Protein 5JLU (pdb70)

Nearest PDB structures (foldseek):
  5jlu-assembly1_A-2  TM=1.007E+00  e=1.338E-22  Streptococcus pyogenes serotype M3
  5jls-assembly1_A-2  TM=9.965E-01  e=1.678E-20  Streptococcus pyogenes serotype M3
  5yhy-assembly1_A  TM=7.756E-01  e=2.305E-12  Lactococcus lactis subsp. lactis Il1403
  6fi9-assembly1_A  TM=7.975E-01  e=1.988E-11  Lactococcus cremoris subsp. cremoris MG1363
  5yi0-assembly1_B  TM=7.162E-01  e=6.553E-12  Lactococcus lactis subsp. lactis Il1403

Secondary structure (DSSP, 8-state):
--HHHHHHHHHHHHHHHHHS-------HHHHHHHHHHHHS-EEHHHHHHHHTS-HHHHHHHHHHHHHTT-EEEEE-SS-TT-EEEEE-GGGHHHHHHHHHHHHHHHHHHHHHHHTS-HHHHHHHHHHHHHHHHHHH-

Foldseek 3Di:
DDVVVVVVVVVVCVVVCVVPPDVQPADPLLLVVQLVQVVDWDFLVVSCVVVVHDSVVSVVSVVSCVVVVFKDWDADPVDRVTITIHGDPVNVVVNVVVVVVVVVVVVVVVVVLVPDPPVRVVVVVVVVVVVVVVVSD

Radius of gyration: 18.09 Å; Cα contacts (8 Å, |Δi|>4): 95; chains: 1; bounding box: 33×56×29 Å

Organism: Streptococcus pyogenes serotype M3 (strain ATCC BAA-595 / MGAS315) (NCBI:txid198466)

InterPro domains:
  IPR000835 MarR-type HTH domain [PF01047] (36-92)
  IPR000835 MarR-type HTH domain [PS50995] (1-143)
  IPR000835 MarR-type HTH domain [SM00347] (29-131)
  IPR011991 ArsR-like helix-turn-helix domain [cd00090] (43-102)
  IPR036388 Winged helix-like DNA-binding domain superfamily [G3DSA:1.10.10.10] (36-98)
  IPR036390 Winged helix DNA-binding domain superfamily [SSF46785] (7-119)
  IPR047894 Adhesin competence regulator AdcR-like [NF038251] (4-145)
  IPR052067 Metal-responsive HTH-type transcriptional regulators [PTHR35790] (10-143)

Structure (mmCIF, N/CA/C/O backbone):
data_5JLU
#
_entry.id   5JLU
#
_cell.length_a   105.460
_cell.length_b   105.460
_cell.length_c   36.700
_cell.angle_alpha   90.00
_cell.angle_beta   90.00
_cell.angle_gamma   90.00
#
_symmetry.space_group_name_H-M   'P 42 21 2'
#
loop_
_entity.id
_entity.type
_entity.pdbx_description
1 polymer 'Adhesin competence repressor'
2 non-polymer 'ZINC ION'
3 water water
#
loop_
_atom_site.group_PDB
_atom_site.id
_atom_site.type_symbol
_atom_site.label_atom_id
_atom_site.label_alt_id
_atom_site.label_comp_id
_atom_site.label_asym_id
_atom_site.label_entity_id
_atom_site.label_seq_id
_atom_site.pdbx_PDB_ins_code
_atom_site.Cartn_x
_atom_site.Cartn_y
_atom_site.Cartn_z
_atom_site.occupancy
_atom_site.B_iso_or_equiv
_atom_site.auth_seq_id
_atom_site.auth_comp_id
_atom_site.auth_asym_id
_atom_site.auth_atom_id
_atom_site.pdbx_PDB_model_num
ATOM 1 N N . GLY A 1 5 ? -14.857 37.693 -3.297 1.00 63.93 2 GLY A N 1
ATOM 2 C CA . GLY A 1 5 ? -14.688 36.736 -4.420 1.00 59.85 2 GLY A CA 1
ATOM 3 C C . GLY A 1 5 ? -16.031 36.199 -4.905 1.00 61.48 2 GLY A C 1
ATOM 4 O O . GLY A 1 5 ? -17.063 36.458 -4.294 1.00 57.78 2 GLY A O 1
ATOM 5 N N . THR A 1 6 ? -16.029 35.444 -6.003 1.00 54.68 3 THR A N 1
ATOM 6 C CA . THR A 1 6 ? -17.268 34.941 -6.552 1.00 46.27 3 THR A CA 1
ATOM 7 C C . THR A 1 6 ? -17.899 33.835 -5.671 1.00 43.05 3 THR A C 1
ATOM 8 O O . THR A 1 6 ? -17.226 33.220 -4.861 1.00 47.25 3 THR A O 1
ATOM 12 N N . LEU A 1 7 ? -19.194 33.588 -5.851 1.00 43.20 4 LEU A N 1
ATOM 13 C CA . LEU A 1 7 ? -19.819 32.454 -5.187 1.00 48.26 4 LEU A CA 1
ATOM 14 C C . LEU A 1 7 ? -19.304 31.103 -5.763 1.00 44.19 4 LEU A C 1
ATOM 15 O O . LEU A 1 7 ? -19.219 30.143 -5.040 1.00 38.79 4 LEU A O 1
ATOM 20 N N . GLU A 1 8 ? -19.001 31.089 -7.055 1.00 39.67 5 GLU A N 1
ATOM 21 C CA . GLU A 1 8 ? -18.384 29.958 -7.795 1.00 42.71 5 GLU A CA 1
ATOM 22 C C . GLU A 1 8 ? -17.172 29.505 -7.033 1.00 42.12 5 GLU A C 1
ATOM 23 O O . GLU A 1 8 ? -17.061 28.332 -6.661 1.00 40.68 5 GLU A O 1
ATOM 29 N N . LYS A 1 9 ? -16.335 30.469 -6.693 1.00 43.31 6 LYS A N 1
ATOM 30 C CA . LYS A 1 9 ? -15.116 30.191 -5.934 1.00 46.42 6 LYS A CA 1
ATOM 31 C C . LYS A 1 9 ? -15.370 29.746 -4.535 1.00 47.46 6 LYS A C 1
ATOM 32 O O . LYS A 1 9 ? -14.629 28.921 -4.047 1.00 47.50 6 LYS A O 1
ATOM 38 N N . LYS A 1 10 ? -16.364 30.316 -3.849 1.00 43.49 7 LYS A N 1
ATOM 39 C CA . LYS A 1 10 ? -16.636 29.812 -2.535 1.00 47.44 7 LYS A CA 1
ATOM 40 C C . LYS A 1 10 ? -17.145 28.412 -2.603 1.00 41.60 7 LYS A C 1
ATOM 41 O O . LYS A 1 10 ? -16.895 27.683 -1.654 1.00 38.99 7 LYS A O 1
ATOM 47 N N . LEU A 1 11 ? -17.937 28.056 -3.633 1.00 34.86 8 LEU A N 1
ATOM 48 C CA . LEU A 1 11 ? -18.367 26.684 -3.726 1.00 38.75 8 LEU A CA 1
ATOM 49 C C . LEU A 1 11 ? -17.154 25.754 -3.952 1.00 38.83 8 LEU A C 1
ATOM 50 O O . LEU A 1 11 ? -17.090 24.693 -3.349 1.00 40.15 8 LEU A O 1
ATOM 55 N N . ASP A 1 12 ? -16.219 26.165 -4.819 1.00 40.58 9 ASP A N 1
ATOM 56 C CA . ASP A 1 12 ? -15.028 25.402 -5.138 1.00 38.20 9 ASP A CA 1
ATOM 57 C C . ASP A 1 12 ? -14.280 25.155 -3.826 1.00 39.30 9 ASP A C 1
ATOM 58 O O . ASP A 1 12 ? -13.930 23.997 -3.527 1.00 38.85 9 ASP A O 1
ATOM 63 N N . ASN A 1 13 ? -14.137 26.210 -3.016 1.00 38.14 10 ASN A N 1
ATOM 64 C CA . ASN A 1 13 ? -13.478 26.117 -1.702 1.00 46.25 10 ASN A CA 1
ATOM 65 C C . ASN A 1 13 ? -14.247 25.282 -0.737 1.00 47.09 10 ASN A C 1
ATOM 66 O O . ASN A 1 13 ? -13.638 24.582 0.022 1.00 41.22 10 ASN A O 1
ATOM 71 N N . LEU A 1 14 ? -15.566 25.284 -0.823 1.00 47.73 11 LEU A N 1
ATOM 72 C CA . LEU A 1 14 ? -16.371 24.447 0.053 1.00 45.22 11 LEU A CA 1
ATOM 73 C C . LEU A 1 14 ? -16.093 22.997 -0.267 1.00 43.58 11 LEU A C 1
ATOM 74 O O . LEU A 1 14 ? -15.796 22.223 0.603 1.00 39.13 11 LEU A O 1
ATOM 79 N N . VAL A 1 15 ? -16.133 22.631 -1.537 1.00 39.59 12 VAL A N 1
ATOM 80 C CA . VAL A 1 15 ? -15.806 21.276 -1.907 1.00 39.65 12 VAL A CA 1
ATOM 81 C C . VAL A 1 15 ? -14.375 20.831 -1.432 1.00 42.11 12 VAL A C 1
ATOM 82 O O . VAL A 1 15 ? -14.159 19.669 -0.967 1.00 35.63 12 VAL A O 1
ATOM 86 N N . ASN A 1 16 ? -13.407 21.754 -1.532 1.00 35.87 13 ASN A N 1
ATOM 87 C CA . ASN A 1 16 ? -12.032 21.437 -1.193 1.00 38.07 13 ASN A CA 1
ATOM 88 C C . ASN A 1 16 ? -11.879 21.223 0.268 1.00 41.46 13 ASN A C 1
ATOM 89 O O . ASN A 1 16 ? -11.109 20.299 0.650 1.00 34.62 13 ASN A O 1
ATOM 94 N N . THR A 1 17 ? -12.569 22.048 1.071 1.00 38.01 14 THR A N 1
ATOM 95 C CA . THR A 1 17 ? -12.466 21.914 2.517 1.00 44.94 14 THR A CA 1
ATOM 96 C C . THR A 1 17 ? -13.129 20.617 2.955 1.00 39.04 14 THR A C 1
ATOM 97 O O . THR A 1 17 ? -12.552 19.878 3.790 1.00 41.02 14 THR A O 1
ATOM 101 N N . ILE A 1 18 ? -14.205 20.218 2.304 1.00 38.42 15 ILE A N 1
ATOM 102 C CA . ILE A 1 18 ? -14.753 18.853 2.586 1.00 38.20 15 ILE A CA 1
ATOM 103 C C . ILE A 1 18 ? -13.742 17.786 2.248 1.00 41.83 15 ILE A C 1
ATOM 104 O O . ILE A 1 18 ? -13.514 16.890 3.032 1.00 42.87 15 ILE A O 1
ATOM 109 N N . LEU A 1 19 ? -13.145 17.854 1.075 1.00 42.47 16 LEU A N 1
ATOM 110 C CA . LEU A 1 19 ? -12.156 16.830 0.711 1.00 42.25 16 LEU A CA 1
ATOM 111 C C . LEU A 1 19 ? -10.936 16.855 1.679 1.00 42.29 16 LEU A C 1
ATOM 112 O O . LEU A 1 19 ? -10.523 15.791 2.207 1.00 41.48 16 LEU A O 1
ATOM 117 N N . LEU A 1 20 ? -10.415 18.047 1.978 1.00 38.88 17 LEU A N 1
ATOM 118 C CA . LEU A 1 20 ? -9.227 18.158 2.821 1.00 37.43 17 LEU A CA 1
ATOM 119 C C . LEU A 1 20 ? -9.407 17.742 4.269 1.00 43.46 17 LEU A C 1
ATOM 120 O O . LEU A 1 20 ? -8.457 17.218 4.915 1.00 40.80 17 LEU A O 1
ATOM 125 N N . LYS A 1 21 ? -10.569 18.071 4.819 1.00 43.45 18 LYS A N 1
ATOM 126 C CA . LYS A 1 21 ? -10.923 17.653 6.171 1.00 43.36 18 LYS A CA 1
ATOM 127 C C . LYS A 1 21 ? -11.054 16.150 6.283 1.00 45.52 18 LYS A C 1
ATOM 128 O O . LYS A 1 21 ? -10.519 15.589 7.191 1.00 45.95 18 LYS A O 1
ATOM 134 N N . ALA A 1 22 ? -11.757 15.515 5.342 1.00 42.56 19 ALA A N 1
ATOM 135 C CA . ALA A 1 22 ? -11.866 14.077 5.325 1.00 50.58 19 ALA A CA 1
ATOM 136 C C . ALA A 1 22 ? -10.494 13.363 5.207 1.00 56.74 19 ALA A C 1
ATOM 137 O O . ALA A 1 22 ? -10.303 12.309 5.793 1.00 58.16 19 ALA A O 1
ATOM 139 N N . GLU A 1 23 ? -9.557 13.907 4.429 1.00 54.03 20 GLU A N 1
ATOM 140 C CA . GLU A 1 23 ? -8.185 13.325 4.384 1.00 51.65 20 GLU A CA 1
ATOM 141 C C . GLU A 1 23 ? -7.339 13.618 5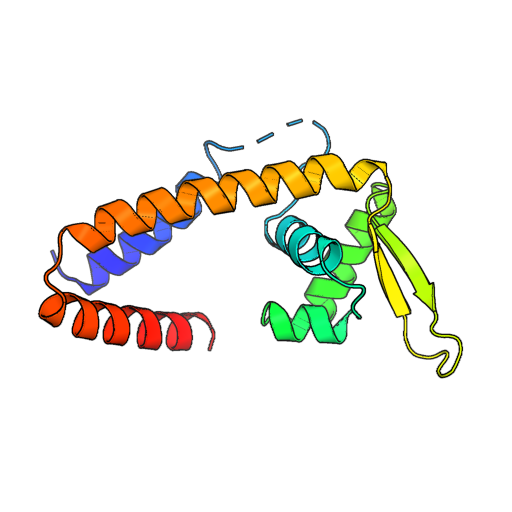.597 1.00 53.79 20 GLU A C 1
ATOM 142 O O . GLU A 1 23 ? -6.394 12.930 5.883 1.00 53.55 20 GLU A O 1
ATOM 148 N N . ASN A 1 24 ? -7.603 14.712 6.264 1.00 60.53 21 ASN A N 1
ATOM 149 C CA . ASN A 1 24 ? -6.752 15.069 7.352 1.00 63.64 21 ASN A CA 1
ATOM 150 C C . ASN A 1 24 ? -7.476 14.598 8.616 1.00 75.06 21 ASN A C 1
ATOM 151 O O . ASN A 1 24 ? -7.648 13.381 8.717 1.00 88.54 21 ASN A O 1
ATOM 156 N N . GLN A 1 25 ? -7.926 15.399 9.562 1.00 84.30 22 GLN A N 1
ATOM 157 C CA . GLN A 1 25 ? -8.403 14.742 10.820 1.00 98.94 22 GLN A CA 1
ATOM 158 C C . GLN A 1 25 ? -9.543 13.711 10.577 1.00 108.75 22 GLN A C 1
ATOM 159 O O . GLN A 1 25 ? -10.413 13.949 9.754 1.00 89.03 22 GLN A O 1
ATOM 165 N N . HIS A 1 26 ? -9.500 12.551 11.249 1.00 128.19 23 HIS A N 1
ATOM 166 C CA . HIS A 1 26 ? -10.691 11.651 11.378 1.00 131.59 23 HIS A CA 1
ATOM 167 C C . HIS A 1 26 ? -10.623 10.804 12.666 1.00 117.94 23 HIS A C 1
ATOM 168 O O . HIS A 1 26 ? -10.454 11.345 13.766 1.00 92.88 23 HIS A O 1
ATOM 175 N N . ASP A 1 36 ? -6.401 -0.359 12.791 1.00 125.09 33 ASP A N 1
ATOM 176 C CA . ASP A 1 36 ? -5.531 -0.694 11.664 1.00 127.52 33 ASP A CA 1
ATOM 177 C C . ASP A 1 36 ? -6.328 -1.211 10.422 1.00 125.30 33 ASP A C 1
ATOM 178 O O . ASP A 1 36 ? -5.921 -2.182 9.771 1.00 115.61 33 ASP A O 1
ATOM 183 N N . VAL A 1 37 ? -7.445 -0.536 10.100 1.00 129.61 34 VAL A N 1
ATOM 184 C CA . VAL A 1 37 ? -8.347 -0.906 8.966 1.00 112.19 34 VAL A CA 1
ATOM 185 C C . VAL A 1 37 ? -8.215 0.013 7.708 1.00 110.58 34 VAL A C 1
ATOM 186 O O . VAL A 1 37 ? -8.187 -0.510 6.578 1.00 106.55 34 VAL A O 1
ATOM 190 N N . LYS A 1 38 ? -8.121 1.345 7.890 1.00 95.14 35 LYS A N 1
ATOM 191 C CA . LYS A 1 38 ? -8.057 2.331 6.767 1.00 94.46 35 LYS A CA 1
ATOM 192 C C . LYS A 1 38 ? -9.273 2.216 5.756 1.00 78.73 35 LYS A C 1
ATOM 193 O O . LYS A 1 38 ? -9.094 2.138 4.512 1.00 75.18 35 LYS A O 1
ATOM 199 N N . LEU A 1 39 ? -10.503 2.198 6.286 1.00 49.54 36 LEU A N 1
ATOM 200 C CA . LEU A 1 39 ? -11.687 2.123 5.404 1.00 48.97 36 LEU A CA 1
ATOM 201 C C . LEU A 1 39 ? -11.924 3.392 4.584 1.00 39.10 36 LEU A C 1
ATOM 202 O O . LEU A 1 39 ? -11.769 4.461 5.078 1.00 43.82 36 LEU A O 1
ATOM 207 N N . THR A 1 40 ? -12.333 3.256 3.338 1.00 44.80 37 THR A N 1
ATOM 208 C CA . THR A 1 40 ? -12.763 4.414 2.535 1.00 40.18 37 THR A CA 1
ATOM 209 C C . THR A 1 40 ? -14.169 4.809 2.909 1.00 41.55 37 THR A C 1
ATOM 210 O O . THR A 1 40 ? -14.894 4.049 3.505 1.00 37.56 37 THR A O 1
ATOM 214 N N . ASN A 1 41 ? -14.572 5.994 2.497 1.00 37.17 38 ASN A N 1
ATOM 215 C CA . ASN A 1 41 ? -15.922 6.451 2.779 1.00 41.02 38 ASN A CA 1
ATOM 216 C C . ASN A 1 41 ? -16.948 5.533 2.125 1.00 38.48 38 ASN A C 1
ATOM 217 O O . ASN A 1 41 ? -17.999 5.255 2.706 1.00 37.65 38 ASN A O 1
ATOM 222 N N . THR A 1 42 ? -16.590 5.004 0.983 1.00 37.35 39 THR A N 1
ATOM 223 C CA . THR A 1 42 ? -17.482 4.139 0.246 1.00 40.09 39 THR A CA 1
ATOM 224 C C . THR A 1 42 ? -17.725 2.937 1.098 1.00 37.42 39 THR A C 1
ATOM 225 O O . THR A 1 42 ? -18.843 2.520 1.263 1.00 35.32 39 THR A O 1
ATOM 229 N N . GLN A 1 43 ? -16.655 2.382 1.625 1.00 36.78 40 GLN A N 1
ATOM 230 C CA . GLN A 1 43 ? -16.765 1.206 2.464 1.00 41.03 40 GLN A CA 1
ATOM 231 C C . GLN A 1 43 ? -17.484 1.491 3.745 1.00 38.20 40 GLN A C 1
ATOM 232 O O . GLN A 1 43 ? -18.328 0.678 4.133 1.00 34.84 40 GLN A O 1
ATOM 238 N N . GLU A 1 44 ? -17.260 2.657 4.365 1.00 35.13 41 GLU A N 1
ATOM 239 C CA . GLU A 1 44 ? -18.023 2.954 5.587 1.00 35.05 41 GLU A CA 1
ATOM 240 C C . GLU A 1 44 ? -19.519 3.119 5.309 1.00 37.69 41 GLU A C 1
ATOM 241 O O . GLU A 1 44 ? -20.340 2.803 6.180 1.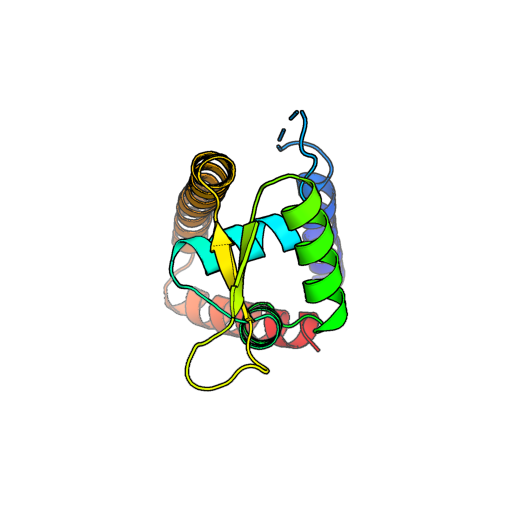00 32.95 41 GLU A O 1
ATOM 247 N N . HIS A 1 45 ? -19.876 3.653 4.129 1.00 34.09 42 HIS A N 1
ATOM 248 C CA . HIS A 1 45 ? -21.258 3.860 3.804 1.00 35.74 42 HIS A CA 1
ATOM 249 C C . HIS A 1 45 ? -21.951 2.580 3.326 1.00 37.77 42 HIS A C 1
ATOM 250 O O . HIS A 1 45 ? -23.137 2.427 3.555 1.00 34.04 42 HIS A O 1
ATOM 257 N N . ILE A 1 46 ? -21.183 1.649 2.767 1.00 38.17 43 ILE A N 1
ATOM 258 C CA . ILE A 1 46 ? -21.686 0.286 2.592 1.00 36.88 43 ILE A CA 1
ATOM 259 C C . ILE A 1 46 ? -22.025 -0.331 3.957 1.00 37.32 43 ILE A C 1
ATOM 260 O O . ILE A 1 46 ? -23.115 -0.915 4.166 1.00 37.25 43 ILE A O 1
ATOM 265 N N . LEU A 1 47 ? -21.090 -0.262 4.876 1.00 39.22 44 LEU A N 1
ATOM 266 C CA . LEU A 1 47 ? -21.329 -0.837 6.180 1.00 38.81 44 LEU A CA 1
ATOM 267 C C . LEU A 1 47 ? -22.533 -0.108 6.778 1.00 42.86 44 LEU A C 1
ATOM 268 O O . LEU A 1 47 ? -23.430 -0.785 7.243 1.00 46.23 44 LEU A O 1
ATOM 273 N N . MET A 1 48 ? -22.612 1.241 6.707 1.00 41.49 45 MET A N 1
ATOM 274 C CA . MET A 1 48 ? -23.826 1.937 7.232 1.00 41.56 45 MET A CA 1
ATOM 275 C C . MET A 1 48 ? -25.152 1.349 6.656 1.00 40.34 45 MET A C 1
ATOM 276 O O . MET A 1 48 ? -26.116 1.068 7.389 1.00 39.02 45 MET A O 1
ATOM 281 N N . LEU A 1 49 ? -25.224 1.183 5.342 1.00 39.27 46 LEU A N 1
ATOM 282 C CA . LEU A 1 49 ? -26.480 0.747 4.739 1.00 38.48 46 LEU A CA 1
ATOM 283 C C . LEU A 1 49 ? -26.776 -0.728 5.090 1.00 44.99 46 LEU A C 1
ATOM 284 O O . LEU A 1 49 ? -27.963 -1.138 5.277 1.00 38.56 46 LEU A O 1
ATOM 289 N N . LEU A 1 50 ? -25.722 -1.547 5.133 1.00 37.42 47 LEU A N 1
ATOM 290 C CA . LEU A 1 50 ? -25.884 -2.970 5.491 1.00 42.02 47 LEU A CA 1
ATOM 291 C C . LEU A 1 50 ? -26.257 -3.186 6.951 1.00 43.38 47 LEU A C 1
ATOM 292 O O . LEU A 1 50 ? -26.949 -4.157 7.248 1.00 47.36 47 LEU A O 1
ATOM 297 N N . SER A 1 51 ? -25.864 -2.266 7.841 1.00 42.55 48 SER A N 1
ATOM 298 C CA . SER A 1 51 ? -26.175 -2.359 9.262 1.00 44.78 48 SER A CA 1
ATOM 299 C C . SER A 1 51 ? -27.688 -2.245 9.529 1.00 47.17 48 SER A C 1
ATOM 300 O O . SER A 1 51 ? -28.157 -2.708 10.540 1.00 50.30 48 SER A O 1
ATOM 303 N N . GLN A 1 52 ? -28.452 -1.699 8.618 1.00 46.15 49 GLN A N 1
ATOM 304 C CA . GLN A 1 52 ? -29.895 -1.682 8.795 1.00 59.43 49 GLN A CA 1
ATOM 305 C C . GLN A 1 52 ? -30.742 -2.640 7.948 1.00 55.74 49 GLN A C 1
ATOM 306 O O . GLN A 1 52 ? -31.871 -2.907 8.311 1.00 69.86 49 GLN A O 1
ATOM 312 N N . GLN A 1 53 ? -30.222 -3.173 6.858 1.00 60.34 50 GLN A N 1
ATOM 313 C CA . GLN A 1 53 ? -30.861 -4.323 6.151 1.00 58.72 50 GLN A CA 1
ATOM 314 C C . GLN A 1 53 ? -29.862 -5.017 5.233 1.00 58.88 50 GLN A C 1
ATOM 315 O O . GLN A 1 53 ? -28.889 -4.392 4.750 1.00 51.69 50 GLN A O 1
ATOM 321 N N . ARG A 1 54 ? -30.075 -6.310 5.009 1.00 52.48 51 ARG A N 1
ATOM 322 C CA . ARG A 1 54 ? -29.336 -7.039 3.999 1.00 59.68 51 ARG A CA 1
ATOM 323 C C . ARG A 1 54 ? -29.638 -6.418 2.613 1.00 56.31 51 ARG A C 1
ATOM 324 O O . ARG A 1 54 ? -30.777 -5.970 2.346 1.00 52.42 51 ARG A O 1
ATOM 332 N N . LEU A 1 55 ? -28.595 -6.304 1.765 1.00 46.85 52 LEU A N 1
ATOM 333 C CA . LEU A 1 55 ? -28.768 -5.715 0.428 1.00 46.98 52 LEU A CA 1
ATOM 334 C C . LEU A 1 55 ? -27.841 -6.393 -0.533 1.00 42.37 52 LEU A C 1
ATOM 335 O O . LEU A 1 55 ? -26.843 -7.018 -0.131 1.00 48.84 52 LEU A O 1
ATOM 340 N N . THR A 1 56 ? -28.133 -6.199 -1.805 1.00 44.10 53 THR A N 1
ATOM 341 C CA . THR A 1 56 ? -27.273 -6.683 -2.855 1.00 45.09 53 THR A CA 1
ATOM 342 C C . THR A 1 56 ? -26.259 -5.649 -3.289 1.00 50.96 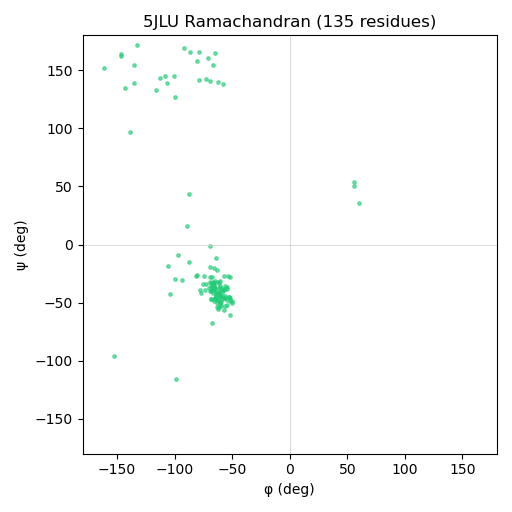53 THR A C 1
ATOM 343 O O . THR A 1 56 ? -26.380 -4.457 -2.996 1.00 41.97 53 THR A O 1
ATOM 347 N N . ASN A 1 57 ? -25.307 -6.111 -4.078 1.00 44.68 54 ASN A N 1
ATOM 348 C CA . ASN A 1 57 ? -24.388 -5.244 -4.745 1.00 49.74 54 ASN A CA 1
ATOM 349 C C . ASN A 1 57 ? -25.152 -4.111 -5.482 1.00 51.87 54 ASN A C 1
ATOM 350 O O . ASN A 1 57 ? -24.875 -2.905 -5.344 1.00 49.03 54 ASN A O 1
ATOM 355 N N . THR A 1 58 ? -26.160 -4.503 -6.228 1.00 46.78 55 THR A N 1
ATOM 356 C CA . THR A 1 58 ? -26.914 -3.547 -7.050 1.00 46.76 55 THR A CA 1
ATOM 357 C C . THR A 1 58 ? -27.829 -2.612 -6.194 1.00 40.05 55 THR A C 1
ATOM 358 O O . THR A 1 58 ? -27.948 -1.459 -6.509 1.00 45.46 55 THR A O 1
ATOM 362 N N . ASP A 1 59 ? -28.408 -3.057 -5.080 1.00 40.13 56 ASP A N 1
ATOM 363 C CA . ASP A 1 59 ? -29.124 -2.111 -4.184 1.00 39.70 56 ASP A CA 1
ATOM 364 C C . ASP A 1 59 ? -28.136 -1.066 -3.658 1.00 45.62 56 ASP A C 1
ATOM 365 O O . ASP A 1 59 ? -28.470 0.067 -3.550 1.00 45.82 56 ASP A O 1
ATOM 370 N N . LEU A 1 60 ? -26.930 -1.512 -3.286 1.00 40.81 57 LEU A N 1
ATOM 371 C CA . LEU A 1 60 ? -25.875 -0.646 -2.737 1.00 37.30 57 LEU A CA 1
ATOM 372 C C . LEU A 1 60 ? -25.444 0.313 -3.757 1.00 37.88 57 LEU A C 1
ATOM 373 O O . LEU A 1 60 ? -25.318 1.472 -3.436 1.00 37.45 57 LEU A O 1
ATOM 378 N N . ALA A 1 61 ? -25.199 -0.133 -4.999 1.00 36.14 58 ALA A N 1
ATOM 379 C CA . ALA A 1 61 ? -24.774 0.806 -6.003 1.00 40.81 58 ALA A CA 1
ATOM 380 C C . ALA A 1 61 ? -25.791 1.920 -6.274 1.00 46.31 58 ALA A C 1
ATOM 381 O O . ALA A 1 61 ? -25.399 3.088 -6.413 1.00 45.92 58 ALA A O 1
ATOM 383 N N . LYS A 1 62 ? -27.045 1.528 -6.361 1.00 47.19 59 LYS A N 1
ATOM 384 C CA . LYS A 1 62 ? -28.179 2.446 -6.538 1.00 55.23 59 LYS A CA 1
ATOM 385 C C . LYS A 1 62 ? -28.305 3.384 -5.373 1.00 47.30 59 LYS A C 1
ATOM 386 O O . LYS A 1 62 ? -28.312 4.559 -5.552 1.00 47.15 59 LYS A O 1
ATOM 392 N N . ALA A 1 63 ? -28.410 2.857 -4.154 1.00 49.06 60 ALA A N 1
ATOM 393 C CA . ALA A 1 63 ? -28.480 3.711 -2.960 1.00 42.72 60 ALA A CA 1
ATOM 394 C C . ALA A 1 63 ? -27.314 4.723 -2.825 1.00 51.11 60 ALA A C 1
ATOM 395 O O . ALA A 1 63 ? -27.544 5.835 -2.408 1.00 46.87 60 ALA A O 1
ATOM 397 N N . LEU A 1 64 ? -26.088 4.348 -3.223 1.00 46.46 61 LEU A N 1
ATOM 398 C CA . LEU A 1 64 ? -24.945 5.268 -3.109 1.00 50.61 61 LEU A CA 1
ATOM 399 C C . LEU A 1 64 ? -24.667 6.000 -4.415 1.00 41.55 61 LEU A C 1
ATOM 400 O O . LEU A 1 64 ? -23.765 6.782 -4.459 1.00 44.00 61 LEU A O 1
ATOM 405 N N . ASN A 1 65 ? -25.329 5.602 -5.494 1.00 52.33 62 ASN A N 1
ATOM 406 C CA . ASN A 1 65 ? -25.119 6.155 -6.837 1.00 46.06 62 ASN A CA 1
ATOM 407 C C . ASN A 1 65 ? -23.683 6.066 -7.282 1.00 52.88 62 ASN A C 1
ATOM 408 O O . ASN A 1 65 ? -23.098 7.071 -7.651 1.00 52.31 62 ASN A O 1
ATOM 413 N N . ILE A 1 66 ? -23.096 4.856 -7.239 1.00 46.83 63 ILE A N 1
ATOM 414 C CA . ILE A 1 66 ? -21.752 4.650 -7.766 1.00 47.81 63 ILE A CA 1
ATOM 415 C C . ILE A 1 66 ? -21.842 3.393 -8.630 1.00 45.45 63 ILE A C 1
ATOM 416 O O . ILE A 1 66 ? -22.872 2.727 -8.585 1.00 43.51 63 ILE A O 1
ATOM 421 N N . SER A 1 67 ? -20.794 3.053 -9.385 1.00 43.90 64 SER A N 1
ATOM 422 C CA . SER A 1 67 ? -20.889 1.845 -10.232 1.00 51.20 64 SER A CA 1
ATOM 423 C C . SER A 1 67 ? -20.988 0.555 -9.394 1.00 52.42 64 SER A C 1
ATOM 424 O O . SER A 1 67 ? -20.524 0.480 -8.224 1.00 43.91 64 SER A O 1
ATOM 427 N N . GLN A 1 68 ? -21.587 -0.444 -10.023 1.00 51.48 65 GLN A N 1
ATOM 428 C CA . GLN A 1 68 ? -21.641 -1.758 -9.501 1.00 48.41 65 GLN A CA 1
ATOM 429 C C . GLN A 1 68 ? -20.255 -2.287 -9.337 1.00 47.43 65 GLN A C 1
ATOM 430 O O . GLN A 1 68 ? -20.033 -3.068 -8.399 1.00 45.35 65 GLN A O 1
ATOM 436 N N . ALA A 1 69 ? -19.335 -1.852 -10.196 1.00 46.19 66 ALA A N 1
ATOM 437 C CA . ALA A 1 69 ? -17.955 -2.330 -10.131 1.00 52.02 66 ALA A CA 1
ATOM 438 C C . ALA A 1 69 ? -17.182 -1.679 -8.942 1.00 52.17 66 ALA A C 1
ATOM 439 O O . ALA A 1 69 ? -16.349 -2.319 -8.306 1.00 54.35 66 ALA A O 1
ATOM 441 N N . ALA A 1 70 ? -17.480 -0.426 -8.622 1.00 50.61 67 ALA A N 1
ATOM 442 C CA . ALA A 1 70 ? -16.916 0.233 -7.435 1.00 47.70 67 ALA A CA 1
ATOM 443 C C . ALA A 1 70 ? -17.448 -0.477 -6.173 1.00 45.22 67 ALA A C 1
ATOM 444 O O . ALA A 1 7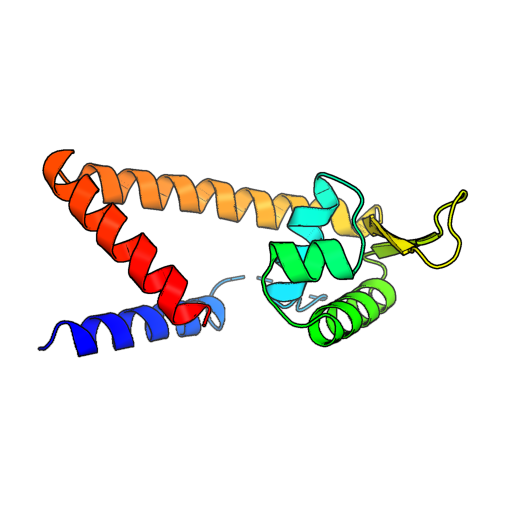0 ? -16.726 -0.663 -5.223 1.00 46.87 67 ALA A O 1
ATOM 446 N N . VAL A 1 71 ? -18.699 -0.924 -6.201 1.00 43.25 68 VAL A N 1
ATOM 447 C CA . VAL A 1 71 ? -19.248 -1.633 -5.045 1.00 44.54 68 VAL A CA 1
ATOM 448 C C . VAL A 1 71 ? -18.574 -2.995 -4.882 1.00 40.22 68 VAL A C 1
ATOM 449 O O . VAL A 1 71 ? -18.218 -3.330 -3.789 1.00 41.62 68 VAL A O 1
ATOM 453 N N . THR A 1 72 ? -18.447 -3.764 -5.957 1.00 40.02 69 THR A N 1
ATOM 454 C CA . THR A 1 72 ? -17.805 -5.086 -5.981 1.00 44.00 69 THR A CA 1
ATOM 455 C C . THR A 1 72 ? -16.377 -5.012 -5.467 1.00 44.72 69 THR A C 1
ATOM 456 O O . THR A 1 72 ? -15.947 -5.844 -4.692 1.00 38.38 69 THR A O 1
ATOM 460 N N . LYS A 1 73 ? -15.658 -4.006 -5.906 1.00 43.13 70 LYS A N 1
ATOM 461 C CA . LYS A 1 73 ? -14.326 -3.724 -5.398 1.00 46.32 70 LYS A CA 1
ATOM 462 C C . LYS A 1 73 ? -14.303 -3.435 -3.853 1.00 44.06 70 LYS A C 1
ATOM 463 O O . LYS A 1 73 ? -13.592 -4.085 -3.109 1.00 41.83 70 LYS A O 1
ATOM 469 N N . ALA A 1 74 ? -15.126 -2.507 -3.386 1.00 36.04 71 ALA A N 1
ATOM 470 C CA . ALA A 1 74 ? -15.215 -2.184 -1.961 1.00 36.77 71 ALA A CA 1
ATOM 471 C C . ALA A 1 74 ? -15.645 -3.376 -1.114 1.00 37.68 71 ALA A C 1
ATOM 472 O O . ALA A 1 74 ? -15.074 -3.617 -0.052 1.00 35.70 71 ALA A O 1
ATOM 474 N N . ILE A 1 75 ? -16.589 -4.159 -1.614 1.00 34.09 72 ILE A N 1
ATOM 475 C CA . ILE A 1 75 ? -16.978 -5.386 -0.924 1.00 33.64 72 ILE A CA 1
ATOM 476 C C . ILE A 1 75 ? -15.880 -6.479 -0.882 1.00 35.12 72 ILE A C 1
ATOM 477 O O . ILE A 1 75 ? -15.668 -7.111 0.177 1.00 36.01 72 ILE A O 1
ATOM 482 N N . LYS A 1 76 ? -15.152 -6.693 -1.964 1.00 35.91 73 LYS A N 1
ATOM 483 C CA . LYS A 1 76 ? -14.025 -7.636 -1.886 1.00 38.47 73 LYS A CA 1
ATOM 484 C C . LYS A 1 76 ? -12.999 -7.269 -0.791 1.00 41.74 73 LYS A C 1
ATOM 485 O O . LYS A 1 76 ? -12.567 -8.104 0.032 1.00 37.87 73 LYS A O 1
ATOM 491 N N . SER A 1 77 ? -12.646 -6.002 -0.746 1.00 33.96 74 SER A N 1
ATOM 492 C CA . SER A 1 77 ? -11.691 -5.551 0.298 1.00 35.91 74 SER A CA 1
ATOM 493 C C . SER A 1 77 ? -12.293 -5.699 1.692 1.00 35.74 74 SER A C 1
ATOM 494 O O . SER A 1 77 ? -11.627 -6.064 2.642 1.00 38.32 74 SER A O 1
ATOM 497 N N . LEU A 1 78 ? -13.579 -5.441 1.835 1.00 34.21 75 LEU A N 1
ATOM 498 C CA . LEU A 1 78 ? -14.248 -5.654 3.123 1.00 37.39 75 LEU A CA 1
ATOM 499 C C . LEU A 1 78 ? -14.298 -7.138 3.574 1.00 41.67 75 LEU A C 1
ATOM 500 O O . LEU A 1 78 ? -14.057 -7.476 4.750 1.00 39.76 75 LEU A O 1
ATOM 505 N N . VAL A 1 79 ? -14.673 -8.015 2.649 1.00 43.06 76 VAL A N 1
ATOM 506 C CA . VAL A 1 79 ? -14.644 -9.443 2.922 1.00 38.21 76 VAL A CA 1
ATOM 507 C C . VAL A 1 79 ? -13.199 -9.831 3.314 1.00 39.86 76 VAL A C 1
ATOM 508 O O . VAL A 1 79 ? -13.005 -10.536 4.304 1.00 40.60 76 VAL A O 1
ATOM 512 N N . LYS A 1 80 ? -12.201 -9.341 2.575 1.00 39.82 77 LYS A N 1
ATOM 513 C CA . LYS A 1 80 ? -10.789 -9.633 2.893 1.00 41.80 77 LYS A CA 1
ATOM 514 C C . LYS A 1 80 ? -10.429 -9.219 4.324 1.00 46.01 77 LYS A C 1
ATOM 515 O O . LYS A 1 80 ? -9.717 -9.932 4.987 1.00 43.92 77 LYS A O 1
ATOM 521 N N . GLN A 1 81 ? -10.996 -8.118 4.814 1.00 42.09 78 GLN A N 1
ATOM 522 C CA . GLN A 1 81 ? -10.765 -7.659 6.202 1.00 42.62 78 GLN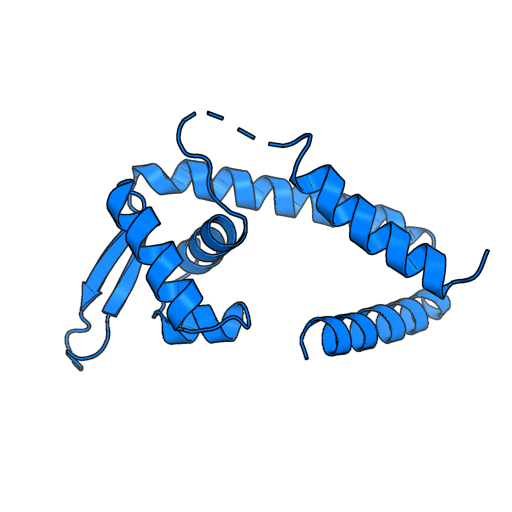 A CA 1
ATOM 523 C C . GLN A 1 81 ? -11.729 -8.220 7.221 1.00 43.06 78 GLN A C 1
ATOM 524 O O . GLN A 1 81 ? -11.841 -7.680 8.327 1.00 52.29 78 GLN A O 1
ATOM 530 N N . ASP A 1 82 ? -12.443 -9.288 6.854 1.00 43.97 79 ASP A N 1
ATOM 531 C CA . ASP A 1 82 ? -13.363 -9.954 7.763 1.00 43.40 79 ASP A CA 1
ATOM 532 C C . ASP A 1 82 ? -14.473 -9.017 8.260 1.00 46.13 79 ASP A C 1
ATOM 533 O O . ASP A 1 82 ? -14.929 -9.115 9.412 1.00 43.53 79 ASP A O 1
ATOM 538 N N . MET A 1 83 ? -14.926 -8.127 7.386 1.00 39.88 80 MET A N 1
ATOM 539 C CA . MET A 1 83 ? -15.933 -7.125 7.767 1.00 47.50 80 MET A CA 1
ATOM 540 C C . MET A 1 83 ? -17.342 -7.532 7.333 1.00 44.69 80 MET A C 1
ATOM 541 O O . MET A 1 83 ? -18.312 -7.150 7.945 1.00 43.79 80 MET A O 1
ATOM 546 N N . LEU A 1 84 ? -17.448 -8.290 6.252 1.00 40.93 81 LEU A N 1
ATOM 547 C CA . LEU A 1 84 ? -18.733 -8.702 5.635 1.00 42.64 81 LEU A CA 1
ATOM 548 C C . LEU A 1 84 ? -18.673 -10.145 5.303 1.00 46.11 81 LEU A C 1
ATOM 549 O O . LEU A 1 84 ? -17.615 -10.648 5.011 1.00 44.32 81 LEU A O 1
ATOM 554 N N . ALA A 1 85 ? -19.838 -10.765 5.244 1.00 45.22 82 ALA A N 1
ATOM 555 C CA . ALA A 1 85 ? -19.979 -12.105 4.746 1.00 50.21 82 ALA A CA 1
ATOM 556 C C . ALA A 1 85 ? -21.190 -12.112 3.829 1.00 46.16 82 ALA A C 1
ATOM 557 O O . ALA A 1 85 ? -22.187 -11.424 4.068 1.00 51.74 82 ALA A O 1
ATOM 559 N N . GLY A 1 86 ? -21.027 -12.828 2.730 1.00 47.16 83 GLY A N 1
ATOM 560 C CA . GLY A 1 86 ? -22.018 -12.966 1.701 1.00 52.81 83 GLY A CA 1
ATOM 561 C C . GLY A 1 86 ? -22.720 -14.305 1.889 1.00 47.33 83 GLY A C 1
ATOM 562 O O . GLY A 1 86 ? -22.092 -15.296 2.271 1.00 51.25 83 GLY A O 1
ATOM 563 N N . THR A 1 87 ? -24.005 -14.311 1.584 1.00 47.04 84 THR A N 1
ATOM 564 C CA . THR A 1 87 ? -24.809 -15.526 1.529 1.00 59.17 84 THR A CA 1
ATOM 565 C C . THR A 1 87 ? -25.808 -15.396 0.376 1.00 54.36 84 THR A C 1
ATOM 566 O O . THR A 1 87 ? -26.453 -14.336 0.185 1.00 52.46 84 THR A O 1
ATOM 570 N N . LYS A 1 88 ? -25.943 -16.454 -0.418 1.00 54.77 85 LYS A N 1
ATOM 571 C CA . LYS A 1 88 ? -26.840 -16.376 -1.550 1.00 50.34 85 LYS A CA 1
ATOM 572 C C . LYS A 1 88 ? -28.258 -16.591 -1.083 1.00 48.61 85 LYS A C 1
ATOM 573 O O . LYS A 1 88 ? -28.477 -17.193 -0.044 1.00 54.84 85 LYS A O 1
ATOM 579 N N . ASP A 1 89 ? -29.180 -16.097 -1.905 1.00 39.98 86 ASP A N 1
AT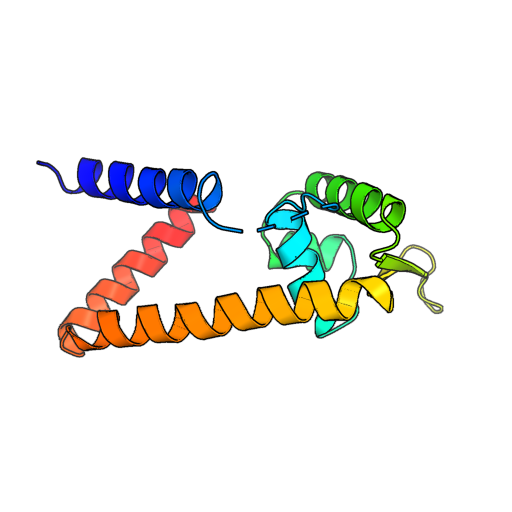OM 580 C CA . ASP A 1 89 ? -30.606 -16.112 -1.728 1.00 48.43 86 ASP A CA 1
ATOM 581 C C . ASP A 1 89 ? -31.057 -17.526 -2.118 1.00 56.95 86 ASP A C 1
ATOM 582 O O . ASP A 1 89 ? -30.532 -18.131 -3.073 1.00 46.83 86 ASP A O 1
ATOM 587 N N . THR A 1 90 ? -32.024 -18.040 -1.377 1.00 53.76 87 THR A N 1
ATOM 588 C CA . THR A 1 90 ? -32.445 -19.457 -1.491 1.00 58.61 87 THR A CA 1
ATOM 589 C C . THR A 1 90 ? -33.532 -19.671 -2.570 1.00 55.74 87 THR A C 1
ATOM 590 O O . THR A 1 90 ? -33.800 -20.791 -2.941 1.00 60.97 87 THR A O 1
ATOM 594 N N . VAL A 1 91 ? -34.174 -18.603 -3.035 1.00 51.20 88 VAL A N 1
ATOM 595 C CA . VAL A 1 91 ? -35.107 -18.670 -4.147 1.00 56.73 88 VAL A CA 1
ATOM 596 C C . VAL A 1 91 ? -34.406 -18.362 -5.459 1.00 55.86 88 VAL A C 1
ATOM 597 O O . VAL A 1 91 ? -34.824 -18.878 -6.485 1.00 49.25 88 VAL A O 1
ATOM 601 N N . ASP A 1 92 ? -33.356 -17.511 -5.440 1.00 50.63 89 ASP A N 1
ATOM 602 C CA . ASP A 1 92 ? -32.665 -17.089 -6.668 1.00 46.11 89 ASP A CA 1
ATOM 603 C C . ASP A 1 92 ? -31.172 -17.030 -6.542 1.00 48.80 89 ASP A C 1
ATOM 604 O O . ASP A 1 92 ? -30.604 -16.007 -6.117 1.00 43.74 89 ASP A O 1
ATOM 609 N N . ALA A 1 93 ? -30.514 -18.096 -6.979 1.00 44.31 90 ALA A N 1
ATOM 610 C CA . ALA A 1 93 ? -29.087 -18.266 -6.717 1.00 46.65 90 ALA A CA 1
ATOM 611 C C . ALA A 1 93 ? -28.161 -17.231 -7.357 1.00 45.83 90 ALA A C 1
ATOM 612 O O . ALA A 1 93 ? -26.969 -17.221 -7.050 1.00 42.65 90 ALA A O 1
ATOM 614 N N . ARG A 1 94 ? -28.681 -16.418 -8.270 1.00 42.57 91 ARG A N 1
ATOM 615 C CA . ARG A 1 94 ? -27.875 -15.337 -8.854 1.00 55.83 91 ARG A CA 1
ATOM 616 C C . ARG A 1 94 ? -27.590 -14.241 -7.830 1.00 56.20 91 ARG A C 1
ATOM 617 O O . ARG A 1 94 ? -26.709 -13.420 -8.058 1.00 56.97 91 ARG A O 1
ATOM 625 N N . VAL A 1 95 ? -28.396 -14.191 -6.754 1.00 57.58 92 VAL A N 1
ATOM 626 C CA . VAL A 1 95 ? -28.470 -13.035 -5.866 1.00 49.38 92 VAL A CA 1
ATOM 627 C C . VAL A 1 95 ? -27.647 -13.298 -4.648 1.00 44.42 92 VAL A C 1
ATOM 628 O O . VAL A 1 95 ? -27.797 -14.319 -3.998 1.00 46.76 92 VAL A O 1
ATOM 632 N N . THR A 1 96 ? -26.740 -12.381 -4.350 1.00 40.83 93 THR A N 1
ATOM 633 C CA . THR A 1 96 ? -25.993 -12.448 -3.104 1.00 46.85 93 THR A CA 1
ATOM 634 C C . THR A 1 96 ? -26.317 -11.241 -2.226 1.00 44.55 93 THR A C 1
ATOM 635 O O . THR A 1 96 ? -26.203 -10.085 -2.695 1.00 45.91 93 THR A O 1
ATOM 639 N N . TYR A 1 97 ? -26.585 -11.537 -0.963 1.00 47.25 94 TYR A N 1
ATOM 640 C CA . TYR A 1 97 ? -26.827 -10.565 0.104 1.00 46.11 94 TYR A CA 1
ATOM 641 C C . TYR A 1 97 ? -25.615 -10.517 1.024 1.00 49.71 94 TYR A C 1
ATOM 642 O O . TYR A 1 97 ? -25.036 -11.557 1.406 1.00 53.33 94 TYR A O 1
ATOM 651 N N . PHE A 1 98 ? -25.271 -9.301 1.418 1.00 45.00 95 PHE A N 1
ATOM 652 C CA . PHE A 1 98 ? -24.194 -9.065 2.318 1.00 40.93 95 PHE A CA 1
ATOM 653 C C . PHE A 1 98 ? -24.694 -8.642 3.664 1.00 39.23 95 PHE A C 1
ATOM 654 O O . PHE A 1 98 ? -25.759 -8.018 3.822 1.00 45.24 95 PHE A O 1
ATOM 662 N N . GLU A 1 99 ? -23.965 -9.087 4.652 1.00 42.74 96 GLU A N 1
ATOM 663 C CA . GLU A 1 99 ? -24.187 -8.598 5.990 1.00 50.14 96 GLU A CA 1
ATOM 664 C C . GLU A 1 99 ? -22.919 -8.530 6.806 1.00 43.72 96 GLU A C 1
ATOM 665 O O . GLU A 1 99 ? -21.895 -9.142 6.489 1.00 43.89 96 GLU A O 1
ATOM 671 N N . LEU A 1 100 ? -23.033 -7.757 7.856 1.00 41.40 97 LEU A N 1
ATOM 672 C CA . LEU A 1 100 ? -21.907 -7.415 8.685 1.00 42.30 97 LEU A CA 1
ATOM 673 C C . LEU A 1 100 ? -21.483 -8.640 9.529 1.00 43.42 97 LEU A C 1
ATOM 674 O O . LEU A 1 100 ? -22.341 -9.372 10.023 1.00 44.35 97 LEU A O 1
ATOM 679 N N . THR A 1 101 ? -20.191 -8.815 9.717 1.00 43.27 98 THR A N 1
ATOM 680 C CA . THR A 1 101 ? -19.711 -9.770 10.673 1.00 49.68 98 THR A CA 1
ATOM 681 C C . THR A 1 101 ? -19.671 -9.037 12.012 1.00 60.68 98 THR A C 1
ATOM 682 O O . THR A 1 101 ? -19.738 -7.813 12.051 1.00 54.80 98 THR A O 1
ATOM 686 N N . GLU A 1 102 ? -19.534 -9.796 13.092 1.00 57.82 99 GLU A N 1
ATOM 687 C CA . GLU A 1 102 ? -19.481 -9.255 14.457 1.00 67.31 99 GLU A CA 1
ATOM 688 C C . GLU A 1 102 ? -18.458 -8.187 14.618 1.00 60.99 99 GLU A C 1
ATOM 689 O O . GLU A 1 102 ? -18.708 -7.171 15.266 1.00 55.01 99 GLU A O 1
ATOM 695 N N . LEU A 1 103 ? -17.281 -8.457 14.065 1.00 53.02 100 LEU A N 1
ATOM 696 C CA . LEU A 1 103 ? -16.166 -7.502 14.070 1.00 52.29 100 LEU A CA 1
ATOM 697 C C . LEU A 1 103 ? -16.473 -6.105 13.417 1.00 52.79 100 LEU A C 1
ATOM 698 O O . LEU A 1 103 ? -15.813 -5.082 13.731 1.00 54.74 100 LEU A O 1
ATOM 703 N N . ALA A 1 104 ? -17.414 -6.073 12.472 1.00 57.12 101 ALA A N 1
ATOM 704 C CA . ALA A 1 104 ? -17.742 -4.801 11.732 1.00 49.47 101 ALA A CA 1
ATOM 705 C C . ALA A 1 104 ? -18.675 -3.917 12.523 1.00 45.40 101 ALA A C 1
ATOM 706 O O . ALA A 1 104 ? -18.684 -2.717 12.337 1.00 46.08 101 ALA A O 1
ATOM 708 N N . LYS A 1 105 ? -19.483 -4.530 13.381 1.00 48.22 102 LYS A N 1
ATOM 709 C CA . LYS A 1 105 ? -20.592 -3.833 14.042 1.00 57.95 102 LYS A CA 1
ATOM 710 C C . LYS A 1 105 ? -20.192 -2.638 14.881 1.00 53.16 102 LYS A C 1
ATOM 711 O O . LYS A 1 105 ? -20.794 -1.595 14.719 1.00 50.00 102 LYS A O 1
ATOM 717 N N . PRO A 1 106 ? -19.160 -2.771 15.739 1.00 56.88 103 PRO A N 1
ATOM 718 C CA . PRO A 1 106 ? -18.652 -1.574 16.424 1.00 59.22 103 PRO A CA 1
ATOM 719 C C . PRO A 1 106 ? -18.095 -0.531 15.483 1.00 60.34 103 PRO A C 1
ATOM 720 O O . PRO A 1 106 ? -18.192 0.629 15.787 1.00 54.95 103 PRO A O 1
ATOM 724 N N . ILE A 1 107 ? -17.502 -0.953 14.358 1.00 61.75 104 ILE A N 1
ATOM 725 C CA . ILE A 1 107 ? -16.917 -0.014 13.394 1.00 52.49 104 ILE A CA 1
ATOM 726 C C . ILE A 1 107 ? -18.015 0.778 12.722 1.00 48.49 104 ILE A C 1
ATOM 727 O O . ILE A 1 107 ? -17.979 1.984 12.690 1.00 50.60 104 ILE A O 1
ATOM 732 N N . ALA A 1 108 ? -19.042 0.082 12.284 1.00 47.45 105 ALA A N 1
ATOM 733 C CA . ALA A 1 108 ? -20.201 0.690 11.712 1.00 48.26 105 ALA A CA 1
ATOM 734 C C . ALA 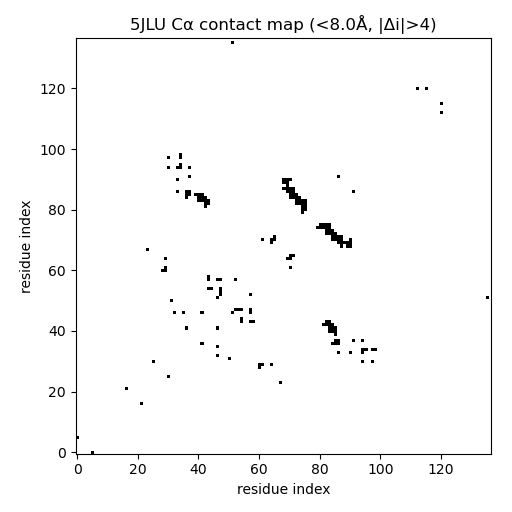A 1 108 ? -20.924 1.641 12.683 1.00 51.96 105 ALA A C 1
ATOM 735 O O . ALA A 1 108 ? -21.253 2.749 12.284 1.00 50.93 105 ALA A O 1
ATOM 737 N N . SER A 1 109 ? -21.197 1.195 13.906 1.00 44.63 106 SER A N 1
ATOM 738 C CA . SER A 1 109 ? -21.883 2.002 14.918 1.00 46.52 106 SER A CA 1
ATOM 739 C C . SER A 1 109 ? -21.245 3.301 15.166 1.00 43.24 106 SER A C 1
ATOM 740 O O . SER A 1 109 ? -21.908 4.309 15.216 1.00 49.58 106 SER A O 1
ATOM 743 N N . GLU A 1 110 ? -19.945 3.273 15.350 1.00 40.11 107 GLU A N 1
ATOM 744 C CA . GLU A 1 110 ? -19.157 4.508 15.480 1.00 46.00 107 GLU A CA 1
ATOM 745 C C . GLU A 1 110 ? -19.212 5.496 14.319 1.00 52.42 107 GLU A C 1
ATOM 746 O O . GLU A 1 110 ? -19.176 6.736 14.488 1.00 44.43 107 GLU A O 1
ATOM 752 N N . HIS A 1 111 ? -19.158 4.966 13.119 1.00 45.25 108 HIS A N 1
ATOM 753 C CA . HIS A 1 111 ? -19.296 5.815 11.959 1.00 47.04 108 HIS A CA 1
ATOM 754 C C . HIS A 1 111 ? -20.729 6.377 11.925 1.00 39.99 108 HIS A C 1
ATOM 755 O O . HIS A 1 111 ? -20.908 7.547 11.673 1.00 43.12 108 HIS A O 1
ATOM 762 N N . THR A 1 112 ? -21.725 5.567 12.270 1.00 40.12 109 THR A N 1
ATOM 763 C CA . THR A 1 112 ? -23.098 6.028 12.304 1.00 46.58 109 THR A CA 1
ATOM 764 C C . THR A 1 112 ? -23.317 7.098 13.357 1.00 51.56 109 THR A C 1
ATOM 765 O O . THR A 1 112 ? -24.145 7.992 13.183 1.00 51.92 109 THR A O 1
ATOM 769 N N . HIS A 1 113 ? -22.564 7.018 14.437 1.00 50.97 110 HIS A N 1
ATOM 770 C CA . HIS A 1 113 ? -22.742 7.928 15.561 1.00 51.25 110 HIS A CA 1
ATOM 771 C C . HIS A 1 113 ? -22.102 9.261 15.217 1.00 49.49 110 HIS A C 1
ATOM 772 O O . HIS A 1 113 ? -22.664 10.318 15.534 1.00 43.68 110 HIS A O 1
ATOM 779 N N . HIS A 1 114 ? -20.945 9.236 14.555 1.00 43.36 111 HIS A N 1
ATOM 780 C CA . HIS A 1 114 ? -20.344 10.482 14.010 1.00 49.52 111 HIS A CA 1
ATOM 781 C C . HIS A 1 114 ? -21.231 11.212 12.966 1.00 43.54 111 HIS A C 1
ATOM 782 O O . HIS A 1 114 ? -21.221 12.440 12.920 1.00 45.09 111 HIS A O 1
ATOM 789 N N . HIS A 1 115 ? -21.962 10.470 12.127 1.00 38.24 112 HIS A N 1
ATOM 790 C CA . HIS A 1 115 ? -22.984 11.051 11.245 1.00 45.30 112 HIS A CA 1
ATOM 791 C C . HIS A 1 115 ? -24.126 11.723 12.048 1.00 41.44 112 HIS A C 1
ATOM 792 O O . HIS A 1 115 ? -24.566 12.809 11.663 1.00 38.55 112 HIS A O 1
ATOM 799 N N . ASP A 1 116 ? -24.552 11.077 13.134 1.00 40.63 113 ASP A N 1
ATOM 800 C CA . ASP A 1 116 ? -25.602 11.613 13.980 1.00 45.62 113 ASP A CA 1
ATOM 801 C C . ASP A 1 116 ? -25.130 12.909 14.601 1.00 48.56 113 ASP A C 1
ATOM 802 O O . ASP A 1 116 ? -25.827 13.913 14.529 1.00 47.92 113 ASP A O 1
ATOM 807 N N . GLU A 1 117 ? -23.905 12.953 15.082 1.00 46.15 114 GLU A N 1
ATOM 808 C CA . GLU A 1 117 ? -23.435 14.201 15.650 1.00 50.56 114 GLU A CA 1
ATOM 809 C C . GLU A 1 117 ? -23.349 15.273 14.612 1.00 48.84 114 GLU A C 1
ATOM 810 O O . GLU A 1 117 ? -23.690 16.413 14.919 1.00 45.18 114 GLU A O 1
ATOM 816 N N . THR A 1 118 ? -22.934 14.942 13.387 1.00 41.47 115 THR A N 1
ATOM 817 C CA . THR A 1 118 ? -22.776 16.005 12.391 1.00 46.78 115 THR A CA 1
ATOM 818 C C . THR A 1 118 ? -24.181 16.573 11.995 1.00 46.23 115 THR A C 1
ATOM 819 O O . THR A 1 118 ? -24.256 17.704 11.592 1.00 48.22 115 THR A O 1
ATOM 823 N N . LEU A 1 119 ? -25.230 15.757 12.004 1.00 39.95 116 LEU A N 1
ATOM 824 C CA . LEU A 1 119 ? -26.579 16.214 11.805 1.00 47.17 116 LEU A CA 1
ATOM 825 C C . LEU A 1 119 ? -26.980 17.337 12.780 1.00 46.83 116 LEU A C 1
ATOM 826 O O . LEU A 1 119 ? -27.607 18.314 12.374 1.00 41.22 116 LEU A O 1
ATOM 831 N N . ASN A 1 120 ? -26.552 17.256 14.026 1.00 41.28 117 ASN A N 1
ATOM 832 C CA . ASN A 1 120 ? -26.773 18.381 14.935 1.00 41.64 117 ASN A CA 1
ATOM 833 C C . ASN A 1 120 ? -26.027 19.599 14.549 1.00 45.17 117 ASN A C 1
ATOM 834 O O . ASN A 1 120 ? -26.488 20.720 14.741 1.00 41.51 117 ASN A O 1
ATOM 839 N N . VAL A 1 121 ? -24.829 19.414 14.011 1.00 41.03 118 VAL A N 1
ATOM 840 C CA . VAL A 1 121 ? -24.094 20.529 13.504 1.00 40.59 118 VAL A CA 1
ATOM 841 C C . VAL A 1 121 ? -24.810 21.189 12.364 1.00 40.87 118 VAL A C 1
ATOM 842 O O . VAL A 1 121 ? -24.880 22.432 12.269 1.00 37.40 118 VAL A O 1
ATOM 846 N N . TYR A 1 122 ? -25.365 20.399 11.480 1.00 36.71 119 TYR A N 1
ATOM 847 C CA . TYR A 1 122 ? -26.091 21.006 10.371 1.00 40.41 119 TYR A CA 1
ATOM 848 C C . TYR A 1 122 ? -27.387 21.705 10.924 1.00 46.99 119 TYR A C 1
ATOM 849 O O . TYR A 1 122 ? -27.726 22.808 10.495 1.00 41.51 119 TYR A O 1
ATOM 858 N N . ASN A 1 123 ? -28.068 21.079 11.879 1.00 43.52 120 ASN A N 1
ATOM 859 C CA . ASN A 1 123 ? -29.261 21.714 12.512 1.00 41.40 120 ASN A CA 1
ATOM 860 C C . ASN A 1 123 ? -28.947 23.069 13.056 1.00 45.58 120 ASN A C 1
ATOM 861 O O . ASN A 1 123 ? -29.527 24.106 12.602 1.00 43.33 120 ASN A O 1
ATOM 866 N N . ARG A 1 124 ? -27.902 23.146 13.865 1.00 42.68 121 ARG A N 1
ATOM 867 C CA . ARG A 1 124 ? -27.525 24.466 14.423 1.00 48.73 121 ARG A CA 1
ATOM 868 C C . ARG A 1 124 ? -27.248 25.497 13.348 1.00 52.88 121 ARG A C 1
ATOM 869 O O . ARG A 1 124 ? -27.533 26.674 13.467 1.00 50.47 121 ARG A O 1
ATOM 877 N N . LEU A 1 125 ? -26.624 25.074 12.284 1.00 43.14 122 LEU A N 1
ATOM 878 C CA . LEU A 1 125 ? -26.296 26.061 11.281 1.00 41.31 122 LEU A CA 1
ATOM 879 C C . LEU A 1 125 ? -27.530 26.523 10.483 1.00 46.57 122 LEU A C 1
ATOM 880 O O . LEU A 1 125 ? -27.690 27.695 10.175 1.00 46.82 122 LEU A O 1
ATOM 885 N N . LEU A 1 126 ? -28.412 25.574 10.169 1.00 36.49 123 LEU A N 1
ATOM 886 C CA . LEU A 1 126 ? -29.611 25.867 9.510 1.00 43.59 123 LEU A CA 1
ATOM 887 C C . LEU A 1 126 ? -30.507 26.833 10.368 1.00 41.98 123 LEU A C 1
ATOM 888 O O . LEU A 1 126 ? -31.085 27.801 9.844 1.00 47.17 123 LEU A O 1
ATOM 893 N N . GLN A 1 127 ? -30.502 26.639 11.684 1.00 39.54 124 GLN A N 1
ATOM 894 C CA . GLN A 1 127 ? -31.250 27.461 12.612 1.00 46.58 124 GLN A CA 1
ATOM 895 C C . GLN A 1 127 ? -31.019 28.941 12.463 1.00 49.98 124 GLN A C 1
ATOM 896 O O . GLN A 1 127 ? -31.884 29.709 12.815 1.00 53.53 124 GLN A O 1
ATOM 902 N N . LYS A 1 128 ? -29.856 29.340 11.981 1.00 48.29 125 LYS A N 1
ATOM 903 C C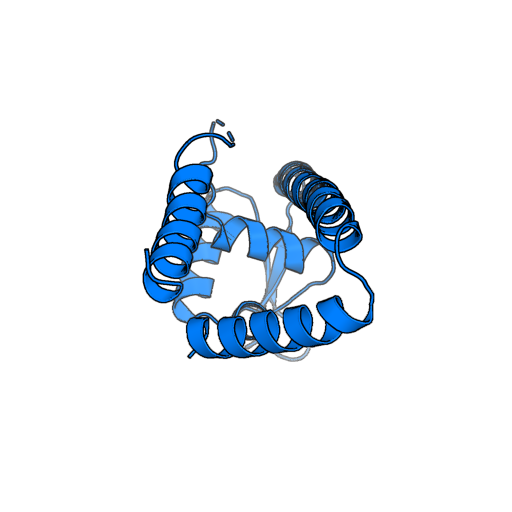A . LYS A 1 128 ? -29.595 30.774 11.696 1.00 47.17 125 LYS A CA 1
ATOM 904 C C . LYS A 1 128 ? -30.348 31.413 10.541 1.00 50.27 125 LYS A C 1
ATOM 905 O O . LYS A 1 128 ? -30.190 32.610 10.282 1.00 57.56 125 LYS A O 1
ATOM 911 N N . PHE A 1 129 ? -31.170 30.648 9.839 1.00 47.91 126 PHE A N 1
ATOM 912 C CA . PHE A 1 129 ? -31.869 31.156 8.674 1.00 53.18 126 PHE A CA 1
ATOM 913 C C . PHE A 1 129 ? -33.314 31.177 9.046 1.00 54.30 126 PHE A C 1
ATOM 914 O O . PHE A 1 129 ? -33.772 30.263 9.742 1.00 49.92 126 PHE A O 1
ATOM 922 N N . SER A 1 130 ? -34.044 32.187 8.584 1.00 49.56 127 SER A N 1
ATOM 923 C CA . SER A 1 130 ? -35.529 32.109 8.674 1.00 55.12 127 SER A CA 1
ATOM 924 C C . SER A 1 130 ? -35.998 30.971 7.796 1.00 55.71 127 SER A C 1
ATOM 925 O O . SER A 1 130 ? -35.232 30.428 6.956 1.00 47.99 127 SER A O 1
ATOM 928 N N . ALA A 1 131 ? -37.238 30.566 7.998 1.00 48.14 128 ALA A N 1
ATOM 929 C CA . ALA A 1 131 ? -37.831 29.489 7.190 1.00 50.67 128 ALA A CA 1
ATOM 930 C C . ALA A 1 131 ? -38.056 29.856 5.704 1.00 52.01 128 ALA A C 1
ATOM 931 O O . ALA A 1 131 ? -38.104 28.973 4.839 1.00 53.20 128 ALA A O 1
ATOM 933 N N . LYS A 1 132 ? -38.258 31.150 5.446 1.00 51.57 129 LYS A N 1
ATOM 934 C CA . LYS A 1 132 ? -38.132 31.744 4.114 1.00 59.59 129 LYS A CA 1
ATOM 935 C C . LYS A 1 132 ? -36.740 31.510 3.494 1.00 50.95 129 LYS A C 1
ATOM 936 O O . LYS A 1 132 ? -36.619 30.970 2.395 1.00 44.05 129 LYS A O 1
ATOM 942 N N . GLU A 1 133 ? -35.714 31.938 4.196 1.00 43.53 130 GLU A N 1
ATOM 943 C CA . GLU A 1 133 ? -34.359 31.668 3.760 1.00 49.18 130 GLU A CA 1
ATOM 944 C C . GLU A 1 133 ? -34.169 30.150 3.471 1.00 51.22 130 GLU A C 1
ATOM 945 O O . GLU A 1 133 ? -33.770 29.766 2.377 1.00 48.84 130 GLU A O 1
ATOM 951 N N . LEU A 1 134 ? -34.629 29.276 4.365 1.00 55.13 131 LEU A N 1
ATOM 952 C CA . LEU A 1 134 ? -34.414 27.858 4.189 1.00 51.39 131 LEU A CA 1
ATOM 953 C C . LEU A 1 134 ? -35.075 27.263 2.967 1.00 54.36 131 LEU A C 1
ATOM 954 O O . LEU A 1 134 ? -34.641 26.193 2.534 1.00 46.98 131 LEU A O 1
ATOM 959 N N . GLU A 1 135 ? -36.118 27.872 2.399 1.00 44.05 132 GLU A N 1
ATOM 960 C CA . GLU A 1 135 ? -36.646 27.319 1.108 1.00 52.15 132 GLU A CA 1
ATOM 961 C C . GLU A 1 135 ? -35.618 27.490 -0.025 1.00 41.43 132 GLU A C 1
ATOM 962 O O . GLU A 1 135 ? -35.498 26.663 -0.918 1.00 43.20 132 GLU A O 1
ATOM 968 N N . ILE A 1 136 ? -34.877 28.562 0.061 1.00 39.11 133 ILE A N 1
ATOM 969 C CA . ILE A 1 136 ? -33.862 28.849 -0.913 1.00 43.82 133 ILE A CA 1
ATOM 970 C C . ILE A 1 136 ? -32.649 27.958 -0.644 1.00 51.73 133 ILE A C 1
ATOM 971 O O . ILE A 1 136 ? -32.062 27.429 -1.569 1.00 45.58 133 ILE A O 1
ATOM 976 N N . VAL A 1 137 ? -32.284 27.794 0.619 1.00 45.14 134 VAL A N 1
ATOM 977 C CA . VAL A 1 137 ? -31.211 26.894 0.941 1.00 47.70 134 VAL A CA 1
ATOM 978 C C . VAL A 1 137 ? -31.552 25.494 0.431 1.00 45.23 134 VAL A C 1
ATOM 979 O O . VAL A 1 137 ? -30.724 24.882 -0.193 1.00 42.71 134 VAL A O 1
ATOM 983 N N . ASP A 1 138 ? -32.810 25.079 0.553 1.00 48.63 135 ASP A N 1
ATOM 984 C CA . ASP A 1 138 ? -33.259 23.795 0.076 1.00 44.63 135 ASP A CA 1
ATOM 985 C C . ASP A 1 138 ? -33.078 23.693 -1.391 1.00 46.88 135 ASP A C 1
ATOM 986 O O . ASP A 1 138 ? -32.445 22.735 -1.906 1.00 45.54 135 ASP A O 1
ATOM 991 N N . LYS A 1 139 ? -33.643 24.675 -2.076 1.00 48.24 136 LYS A N 1
ATOM 992 C CA . LYS A 1 139 ? -33.546 24.748 -3.526 1.00 50.32 136 LYS A CA 1
ATOM 993 C C . LYS A 1 139 ? -32.066 24.669 -3.918 1.00 47.37 136 LYS A C 1
ATOM 994 O O . LYS A 1 139 ? -31.718 23.894 -4.766 1.00 38.98 136 LYS A O 1
ATOM 1000 N N . PHE A 1 140 ? -31.183 25.398 -3.245 1.00 41.94 137 PHE A N 1
ATOM 1001 C CA . PHE A 1 140 ? -29.758 25.316 -3.579 1.00 46.03 137 PHE A CA 1
ATOM 1002 C C . PHE A 1 140 ? -29.150 23.910 -3.349 1.00 46.22 137 PHE A C 1
ATOM 1003 O O . PHE A 1 140 ? -28.531 23.340 -4.267 1.00 43.34 137 PHE A O 1
ATOM 1011 N N . VAL A 1 141 ? -29.356 23.313 -2.181 1.00 46.29 138 VAL A N 1
ATOM 1012 C CA . VAL A 1 141 ? -28.678 22.041 -1.901 1.00 42.38 138 VAL A CA 1
ATOM 1013 C C . VAL A 1 141 ? -29.187 20.970 -2.810 1.00 46.68 138 VAL A C 1
ATOM 1014 O O . VAL A 1 141 ? -28.407 20.094 -3.223 1.00 46.30 138 VAL A O 1
ATOM 1018 N N . THR A 1 142 ? -30.467 21.076 -3.164 1.00 43.23 139 THR A N 1
ATOM 1019 C CA . THR A 1 142 ? -31.099 20.131 -4.062 1.00 45.34 139 THR A CA 1
ATOM 1020 C C . THR A 1 142 ? -30.460 20.168 -5.438 1.00 50.95 139 THR A C 1
ATOM 1021 O O . THR A 1 142 ? -30.031 19.101 -5.904 1.00 46.19 139 THR A O 1
ATOM 1025 N N . VAL A 1 143 ? -30.367 21.358 -6.071 1.00 46.04 140 VAL A N 1
ATOM 1026 C CA . VAL A 1 143 ? -29.745 21.410 -7.407 1.00 55.54 140 VAL A CA 1
ATOM 1027 C C . VAL A 1 143 ? -28.240 21.076 -7.408 1.00 44.50 140 VAL A C 1
ATOM 1028 O O . VAL A 1 143 ? -27.707 20.486 -8.344 1.00 44.01 140 VAL A O 1
ATOM 1032 N N . PHE A 1 144 ? -27.562 21.518 -6.357 1.00 39.74 141 PHE A N 1
ATOM 1033 C CA . PHE A 1 144 ? -26.150 21.252 -6.223 1.00 42.34 141 PHE A CA 1
ATOM 1034 C C . PHE A 1 144 ? -25.915 19.751 -6.189 1.00 46.90 141 PHE A C 1
ATOM 1035 O O . PHE A 1 144 ? -25.089 19.249 -6.914 1.00 50.06 141 PHE A O 1
ATOM 1043 N N . ALA A 1 145 ? -26.668 19.051 -5.353 1.00 48.54 142 ALA A N 1
ATOM 1044 C CA . ALA A 1 145 ? -26.527 17.600 -5.203 1.00 59.16 142 ALA A CA 1
ATOM 1045 C C . ALA A 1 145 ? -26.804 16.908 -6.531 1.00 57.48 142 ALA A C 1
ATOM 1046 O O . ALA A 1 145 ? -26.057 16.048 -6.867 1.00 60.30 142 ALA A O 1
ATOM 1048 N N . GLU A 1 146 ? -27.849 17.313 -7.264 1.00 55.56 143 GLU A N 1
ATOM 1049 C CA . GLU A 1 146 ? -28.138 16.780 -8.602 1.00 71.12 143 GLU A CA 1
ATOM 1050 C C . GLU A 1 146 ? -26.967 16.953 -9.529 1.00 66.28 143 GLU A C 1
ATOM 1051 O O . GLU A 1 146 ? -26.465 16.010 -10.106 1.00 69.14 143 GLU A O 1
ATOM 1057 N N . GLU A 1 147 ? -26.495 18.173 -9.621 1.00 63.25 144 GLU A N 1
ATOM 1058 C CA . GLU A 1 147 ? -25.308 18.419 -10.384 1.00 58.92 144 GLU A CA 1
ATOM 1059 C C . GLU A 1 147 ? -24.100 17.525 -10.024 1.00 66.51 144 GLU A C 1
ATOM 1060 O O . GLU A 1 147 ? -23.612 16.790 -10.894 1.00 63.76 144 GLU A O 1
ATOM 1066 N N . LEU A 1 148 ? -23.629 17.597 -8.767 1.00 71.52 145 LEU A N 1
ATOM 1067 C CA . LEU A 1 148 ? -22.520 16.747 -8.230 1.00 66.59 145 LEU A CA 1
ATOM 1068 C C . LEU A 1 148 ? -22.686 15.240 -8.396 1.00 66.59 145 LEU A C 1
ATOM 1069 O O . LEU A 1 148 ? -21.679 14.525 -8.420 1.00 72.25 145 LEU A O 1
ATOM 1074 N N . GLU A 1 149 ? -23.927 14.762 -8.460 1.00 62.06 146 GLU A N 1
ATOM 1075 C CA . GLU A 1 149 ? -24.202 13.390 -8.909 1.00 69.55 146 GLU A CA 1
ATOM 1076 C C . GLU A 1 149 ? -23.868 13.222 -10.401 1.00 89.03 146 GLU A C 1
ATOM 1077 O O . GLU A 1 149 ? -22.926 12.506 -10.749 1.00 102.97 146 GLU A O 1
ATOM 1083 N N . GLY A 1 150 ? -24.628 13.890 -11.277 1.00 103.27 147 GLY A N 1
ATOM 1084 C CA . GLY A 1 150 ? -24.474 13.738 -12.731 1.00 98.47 147 GLY A CA 1
ATOM 1085 C C . GLY A 1 150 ? -25.269 12.543 -13.202 1.00 98.88 147 GLY A C 1
ATOM 1086 O O . GLY A 1 150 ? -25.905 11.880 -12.388 1.00 92.71 147 GLY A O 1
#

B-factor: mean 53.65, std 17.58, range [31.4, 131.59]

Sequence (137 aa):
GTLEKKLDNLVNTILLKAENQHDVKLTNTQEHILMLLSQQRLTNTDLAKALNISQAAVTKAIKSLVKQDMLAGTKDTVDARVTYFELTELAKPIASEHTHHHDETLNVYNRLLQKFSAKELEIVDKFVTVFAEELEG

Solvent-accessible surface area: 10740 Å² total; per-residue (Å²): 111,72,130,130,136,130,55,82,81,86,47,61,66,107,106,95,139,54,129,91,161,188,201,61,184,30,70,97,47,9,47,45,0,2,34,38,9,62,119,104,128,21,17,27,60,54,0,6,164,65,45,79,62,66,96,73,42,0,54,158,10,8,143,44,0,68,174,44,95,1,5,45,38,68,145,37,144,142,40,80,215,40,40,48,29,71,20,37,134,106,0,95,84,66,4,70,88,21,47,90,92,72,72,89,52,108,96,65,118,81,146,84,65,131,171,86,62,76,180,83,49,118,122,40,79,154,85,80,64,80,44,53,112,137,118,111,97